Protein AF-A0A372J9X7-F1 (afdb_monomer)

Radius of gyration: 26.29 Å; Cα contacts (8 Å, |Δi|>4): 223; chains: 1; bounding box: 40×43×105 Å

Structure (mmCIF, N/CA/C/O backbone):
data_AF-A0A372J9X7-F1
#
_entry.id   AF-A0A372J9X7-F1
#
loop_
_atom_site.group_PDB
_atom_site.id
_atom_site.type_symbol
_atom_site.label_atom_id
_atom_site.label_alt_id
_atom_site.label_comp_id
_atom_site.label_asym_id
_atom_site.label_entity_id
_atom_site.label_seq_id
_atom_site.pdbx_PDB_ins_code
_atom_site.Cartn_x
_atom_site.Cartn_y
_atom_site.Cartn_z
_atom_site.occupancy
_atom_site.B_iso_or_equiv
_atom_site.auth_seq_id
_atom_site.auth_comp_id
_atom_site.auth_asym_id
_atom_site.auth_atom_id
_atom_site.pdbx_PDB_model_num
ATOM 1 N N . MET A 1 1 ? -22.451 -3.025 -82.084 1.00 46.00 1 MET A N 1
ATOM 2 C CA . MET A 1 1 ? -21.833 -3.858 -81.031 1.00 46.00 1 MET A CA 1
ATOM 3 C C . MET A 1 1 ? -20.448 -3.308 -80.741 1.00 46.00 1 MET A C 1
ATOM 5 O O . MET A 1 1 ? -19.692 -3.199 -81.694 1.00 46.00 1 MET A O 1
ATOM 9 N N . ALA A 1 2 ? -20.161 -2.936 -79.489 1.00 49.25 2 ALA A N 1
ATOM 10 C CA . ALA A 1 2 ? -18.877 -3.110 -78.787 1.00 49.25 2 ALA A CA 1
ATOM 11 C C . ALA A 1 2 ? -18.863 -2.220 -77.529 1.00 49.25 2 ALA A C 1
ATOM 13 O O . ALA A 1 2 ? -18.912 -0.996 -77.616 1.00 49.25 2 ALA A O 1
ATOM 14 N N . THR A 1 3 ? -18.834 -2.870 -76.370 1.00 59.28 3 THR A N 1
ATOM 15 C CA . THR A 1 3 ? -18.789 -2.302 -75.017 1.00 59.28 3 THR A CA 1
ATOM 16 C C . THR A 1 3 ? -17.327 -2.268 -74.562 1.00 59.28 3 THR A C 1
ATOM 18 O O . THR A 1 3 ? -16.638 -3.271 -74.722 1.00 59.28 3 THR A O 1
ATOM 21 N N . GLY A 1 4 ? -16.844 -1.163 -73.985 1.00 51.72 4 GLY A N 1
ATOM 22 C CA . GLY A 1 4 ? -15.479 -1.059 -73.450 1.00 51.72 4 GLY A CA 1
ATOM 23 C C . GLY A 1 4 ? -15.476 -0.537 -72.016 1.00 51.72 4 GLY A C 1
ATOM 24 O O . GLY A 1 4 ? -15.492 0.669 -71.802 1.00 51.72 4 GLY A O 1
ATOM 25 N N . LEU A 1 5 ? -15.476 -1.444 -71.036 1.00 56.53 5 LEU A N 1
ATOM 26 C CA . LEU A 1 5 ? -15.274 -1.140 -69.617 1.00 56.53 5 LEU A CA 1
ATOM 27 C C . LEU A 1 5 ? -13.767 -1.087 -69.340 1.00 56.53 5 LEU A C 1
ATOM 29 O O . LEU A 1 5 ? -13.107 -2.123 -69.304 1.00 56.53 5 LEU A O 1
ATOM 33 N N . THR A 1 6 ? -13.210 0.106 -69.142 1.00 57.88 6 THR A N 1
ATOM 34 C CA . THR A 1 6 ? -11.829 0.270 -68.667 1.00 57.88 6 THR A CA 1
ATOM 35 C C . THR A 1 6 ? -11.813 0.221 -67.141 1.00 57.88 6 THR A C 1
ATOM 37 O O . THR A 1 6 ? -12.027 1.233 -66.476 1.00 57.88 6 THR A O 1
ATOM 40 N N . GLY A 1 7 ? -11.597 -0.968 -66.577 1.00 55.94 7 GLY A N 1
ATOM 41 C CA . GLY A 1 7 ? -11.298 -1.141 -65.156 1.00 55.94 7 GLY A CA 1
ATOM 42 C C . GLY A 1 7 ? -9.789 -1.081 -64.919 1.00 55.94 7 GLY A C 1
ATOM 43 O O . GLY A 1 7 ? -9.058 -1.938 -65.409 1.00 55.94 7 GLY A O 1
ATOM 44 N N . CYS A 1 8 ? -9.314 -0.079 -64.178 1.00 70.75 8 CYS A N 1
ATOM 45 C CA . CYS A 1 8 ? -7.931 -0.013 -63.704 1.00 70.75 8 CYS A CA 1
ATOM 46 C C . CYS A 1 8 ? -7.704 -1.112 -62.655 1.00 70.75 8 CYS A C 1
ATOM 48 O O . CYS A 1 8 ? -8.192 -1.011 -61.531 1.00 70.75 8 CYS A O 1
ATOM 50 N N . GLY A 1 9 ? -6.991 -2.173 -63.032 1.00 58.53 9 GLY A N 1
ATOM 51 C CA . GLY A 1 9 ? -6.609 -3.247 -62.120 1.00 58.53 9 GLY A CA 1
ATOM 52 C C . GLY A 1 9 ? -5.579 -2.762 -61.101 1.00 58.53 9 GLY A C 1
ATOM 53 O O . GLY A 1 9 ? -4.481 -2.350 -61.471 1.00 58.53 9 GLY A O 1
ATOM 54 N N . VAL A 1 10 ? -5.923 -2.822 -59.816 1.00 69.56 10 VAL A N 1
ATOM 55 C CA . VAL A 1 10 ? -4.942 -2.743 -58.730 1.00 69.56 10 VAL A CA 1
ATOM 56 C C . VAL A 1 10 ? -4.171 -4.061 -58.684 1.00 69.56 10 VAL A C 1
ATOM 58 O O . VAL A 1 10 ? -4.763 -5.136 -58.654 1.00 69.56 10 VAL A O 1
ATOM 61 N N . ARG A 1 11 ? -2.841 -3.985 -58.741 1.00 64.50 11 ARG A N 1
ATOM 62 C CA . ARG A 1 11 ? -1.964 -5.150 -58.582 1.00 64.50 11 ARG A CA 1
ATOM 63 C C . ARG A 1 11 ? -2.020 -5.578 -57.115 1.00 64.50 11 ARG A C 1
ATOM 65 O O . ARG A 1 11 ? -1.786 -4.737 -56.250 1.00 64.50 11 ARG A O 1
ATOM 72 N N . GLU A 1 12 ? -2.312 -6.847 -56.838 1.00 63.03 12 GLU A N 1
ATOM 73 C CA . GLU A 1 12 ? -2.102 -7.412 -55.502 1.00 63.03 12 GLU A CA 1
ATOM 74 C C . GLU A 1 12 ? -0.635 -7.199 -55.119 1.00 63.03 12 GLU A C 1
ATOM 76 O O . GLU A 1 12 ? 0.281 -7.651 -55.806 1.00 63.03 12 GLU A O 1
ATOM 81 N N . THR A 1 13 ? -0.408 -6.426 -54.062 1.00 70.62 13 THR A N 1
ATOM 82 C CA . THR A 1 13 ? 0.895 -6.357 -53.410 1.00 70.62 13 THR A CA 1
ATOM 83 C C . THR A 1 13 ? 0.967 -7.503 -52.420 1.00 70.62 13 THR A C 1
ATOM 85 O O . THR A 1 13 ? 0.064 -7.638 -51.590 1.00 70.62 13 THR A O 1
ATOM 88 N N . ASP A 1 14 ? 2.030 -8.299 -52.497 1.00 72.81 14 ASP A N 1
ATOM 89 C CA . ASP A 1 14 ? 2.271 -9.383 -51.550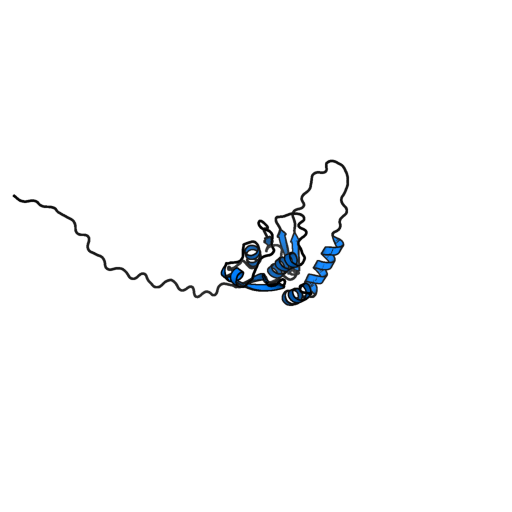 1.00 72.81 14 ASP A CA 1
ATOM 90 C C . ASP A 1 14 ? 2.173 -8.882 -50.095 1.00 72.81 14 ASP A C 1
ATOM 92 O O . ASP A 1 14 ? 2.617 -7.763 -49.796 1.00 72.81 14 ASP A O 1
ATOM 96 N N . PRO A 1 15 ? 1.613 -9.684 -49.169 1.00 70.44 15 PRO A N 1
ATOM 97 C CA . PRO A 1 15 ? 1.566 -9.337 -47.758 1.00 70.44 15 PRO A CA 1
ATOM 98 C C . PRO A 1 15 ? 2.982 -9.093 -47.232 1.00 70.44 15 PRO A C 1
ATOM 100 O O . PRO A 1 15 ? 3.809 -10.004 -47.172 1.00 70.44 15 PRO A O 1
ATOM 103 N N . ILE A 1 16 ? 3.269 -7.860 -46.823 1.00 62.72 16 ILE A N 1
ATOM 104 C CA . ILE A 1 16 ? 4.531 -7.546 -46.157 1.00 62.72 16 ILE A CA 1
ATOM 105 C C . ILE A 1 16 ? 4.474 -8.193 -44.775 1.00 62.72 16 ILE A C 1
ATOM 107 O O . ILE A 1 16 ? 3.575 -7.904 -43.981 1.00 62.72 16 ILE A O 1
ATOM 111 N N . GLN A 1 17 ? 5.425 -9.081 -44.486 1.00 64.44 17 GLN A N 1
ATOM 112 C CA . GLN A 1 17 ? 5.542 -9.698 -43.173 1.00 64.44 17 GLN A CA 1
ATOM 113 C C . GLN A 1 17 ? 5.738 -8.584 -42.139 1.00 64.44 17 GLN A C 1
ATOM 115 O O . GLN A 1 17 ? 6.761 -7.897 -42.139 1.00 64.44 17 GLN A O 1
ATOM 120 N N . ALA A 1 18 ? 4.744 -8.382 -41.270 1.00 70.94 18 ALA A N 1
ATOM 121 C CA . ALA A 1 18 ? 4.902 -7.508 -40.122 1.00 70.94 18 ALA A CA 1
ATOM 122 C C . ALA A 1 18 ? 6.111 -8.026 -39.336 1.00 70.94 18 ALA A C 1
ATOM 124 O O . ALA A 1 18 ? 6.134 -9.189 -38.924 1.00 70.94 18 ALA A O 1
ATOM 125 N N . GLY A 1 19 ? 7.148 -7.193 -39.210 1.00 68.62 19 GLY A N 1
ATOM 126 C CA . GLY A 1 19 ? 8.345 -7.540 -38.453 1.00 68.62 19 GLY A CA 1
ATOM 127 C C . GLY A 1 19 ? 7.971 -8.076 -37.070 1.00 68.62 19 GLY A C 1
ATOM 128 O O . GLY A 1 19 ? 6.923 -7.732 -36.520 1.00 68.62 19 GLY A O 1
ATOM 129 N N . GLY A 1 20 ? 8.811 -8.955 -36.518 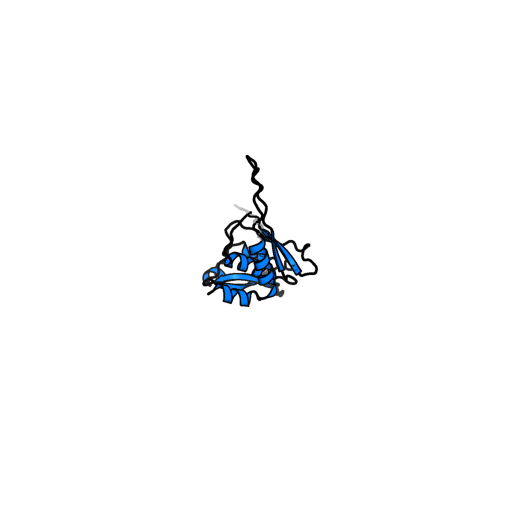1.00 70.19 20 GLY A N 1
ATOM 130 C CA . GLY A 1 20 ? 8.548 -9.564 -35.216 1.00 70.19 20 GLY A CA 1
ATOM 131 C C . GLY A 1 20 ? 8.214 -8.508 -34.159 1.00 70.19 20 GLY A C 1
ATOM 132 O O . GLY A 1 20 ? 8.831 -7.444 -34.125 1.00 70.19 20 GLY A O 1
ATOM 133 N N . LEU A 1 21 ? 7.231 -8.810 -33.303 1.00 64.75 21 LEU A N 1
ATOM 134 C CA . LEU A 1 21 ? 6.841 -7.941 -32.191 1.00 64.75 21 LEU A CA 1
ATOM 135 C C . LEU A 1 21 ? 8.094 -7.482 -31.428 1.00 64.75 21 LEU A C 1
ATOM 137 O O . LEU A 1 21 ? 8.941 -8.330 -31.111 1.00 64.75 21 LEU A O 1
ATOM 141 N N . PRO A 1 22 ? 8.231 -6.179 -31.118 1.00 56.75 22 PRO A N 1
ATOM 142 C CA . PRO A 1 22 ? 9.372 -5.691 -30.364 1.00 56.75 22 PRO A CA 1
ATOM 143 C C . PRO A 1 22 ? 9.433 -6.435 -29.029 1.00 56.75 22 PRO A C 1
ATOM 145 O O . PRO A 1 22 ? 8.537 -6.333 -28.190 1.00 56.75 22 PRO A O 1
ATOM 148 N N . ARG A 1 23 ? 10.491 -7.228 -28.840 1.00 55.06 23 ARG A N 1
ATOM 149 C CA . ARG A 1 23 ? 10.750 -7.900 -27.568 1.00 55.06 23 ARG A CA 1
ATOM 150 C C . ARG A 1 23 ? 11.352 -6.874 -26.622 1.00 55.06 23 ARG A C 1
ATOM 152 O O . ARG A 1 23 ? 12.518 -6.516 -26.751 1.00 55.06 23 ARG A O 1
ATOM 159 N N . VAL A 1 24 ? 10.550 -6.398 -25.677 1.00 53.56 24 VAL A N 1
ATOM 160 C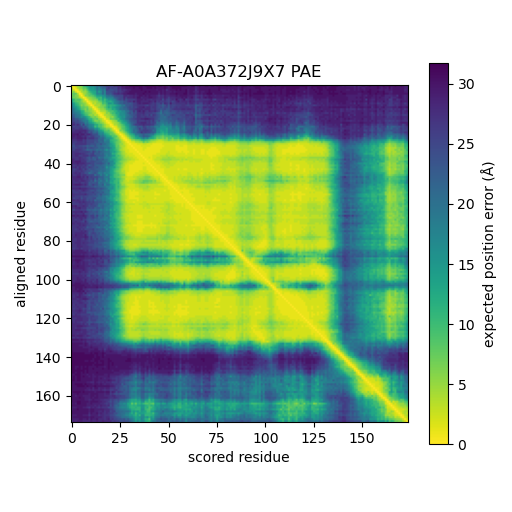 CA . VAL A 1 24 ? 11.042 -5.576 -24.570 1.00 53.56 24 VAL A CA 1
ATOM 161 C C . VAL A 1 24 ? 11.933 -6.461 -23.693 1.00 53.56 24 VAL A C 1
ATOM 163 O O . VAL A 1 24 ? 11.447 -7.334 -22.982 1.00 53.56 24 VAL A O 1
ATOM 166 N N . THR A 1 25 ? 13.249 -6.268 -23.781 1.00 56.19 25 THR A N 1
ATOM 167 C CA . THR A 1 25 ? 14.271 -6.949 -22.961 1.00 56.19 25 THR A CA 1
ATOM 168 C C . THR A 1 25 ? 14.493 -6.286 -21.601 1.00 56.19 25 THR A C 1
ATOM 170 O O . THR A 1 25 ? 15.244 -6.810 -20.782 1.00 56.19 25 THR A O 1
ATOM 173 N N . ALA A 1 26 ? 13.841 -5.153 -21.328 1.00 58.09 26 ALA A N 1
ATOM 174 C CA . ALA A 1 26 ? 13.918 -4.494 -20.033 1.00 58.09 26 ALA A CA 1
ATOM 175 C C . ALA A 1 26 ? 13.095 -5.272 -18.997 1.00 58.09 26 ALA A C 1
ATOM 177 O O . ALA A 1 26 ? 11.872 -5.376 -19.113 1.00 58.09 26 ALA A O 1
ATOM 178 N N . GLN A 1 27 ? 13.757 -5.806 -17.969 1.00 59.84 27 GLN A N 1
ATOM 179 C CA . GLN A 1 27 ? 13.060 -6.302 -16.787 1.00 59.84 27 GLN A CA 1
ATOM 180 C C . GLN A 1 27 ? 12.388 -5.112 -16.094 1.00 59.84 27 GLN A C 1
ATOM 182 O O . GLN A 1 27 ? 13.077 -4.149 -15.747 1.00 59.84 27 GLN A O 1
ATOM 187 N N . PRO A 1 28 ? 11.055 -5.125 -15.923 1.00 65.31 28 PRO A N 1
ATOM 188 C CA . PRO A 1 28 ? 10.379 -4.041 -15.235 1.00 65.31 28 PRO A CA 1
ATOM 189 C C . PRO A 1 28 ? 10.907 -3.971 -13.803 1.00 65.31 28 PRO A C 1
ATOM 191 O O . PRO A 1 28 ? 10.993 -4.997 -13.122 1.00 65.31 28 PRO A O 1
ATOM 194 N N . ASN A 1 29 ? 11.247 -2.764 -13.343 1.00 80.25 29 ASN A N 1
ATOM 195 C CA . ASN A 1 29 ? 11.549 -2.528 -11.933 1.00 80.25 29 ASN A CA 1
ATOM 196 C C . ASN A 1 29 ? 10.422 -3.124 -11.101 1.00 80.25 29 ASN A C 1
ATOM 198 O O . ASN A 1 29 ? 9.260 -2.877 -11.399 1.00 80.25 29 ASN A O 1
ATOM 202 N N . GLN A 1 30 ? 10.734 -3.924 -10.092 1.00 89.00 30 GLN A N 1
ATOM 203 C CA . GLN A 1 30 ? 9.694 -4.525 -9.269 1.00 89.00 30 GLN A CA 1
ATOM 204 C C . GLN A 1 30 ? 9.299 -3.564 -8.154 1.00 89.00 30 GLN A C 1
ATOM 206 O O . GLN A 1 30 ? 10.152 -2.945 -7.521 1.00 89.00 30 GLN A O 1
ATOM 211 N N . VAL A 1 31 ? 7.999 -3.472 -7.896 1.00 91.81 31 VAL A N 1
ATOM 212 C CA . VAL A 1 31 ? 7.468 -2.853 -6.681 1.00 91.81 31 VAL A CA 1
ATOM 213 C C . VAL A 1 31 ? 6.842 -3.924 -5.811 1.00 91.81 31 VAL A C 1
ATOM 215 O O . VAL A 1 31 ? 6.337 -4.940 -6.294 1.00 91.81 31 VAL A O 1
ATOM 218 N N . VAL A 1 32 ? 6.904 -3.705 -4.507 1.00 93.56 32 VAL A N 1
ATOM 219 C CA . VAL A 1 32 ? 6.339 -4.616 -3.520 1.00 93.56 32 VAL A CA 1
ATOM 220 C C . VAL A 1 32 ? 5.013 -4.048 -3.042 1.00 93.56 32 VAL A C 1
ATOM 222 O O . VAL A 1 32 ? 4.932 -2.882 -2.660 1.00 93.56 32 VAL A O 1
ATOM 225 N N . VAL A 1 33 ? 3.987 -4.891 -3.034 1.00 95.06 33 VAL A N 1
ATOM 226 C CA . VAL A 1 33 ? 2.684 -4.606 -2.434 1.00 95.06 33 VAL A CA 1
ATOM 227 C C . VAL A 1 33 ? 2.405 -5.682 -1.400 1.00 95.06 33 VAL A C 1
ATOM 229 O O . VAL A 1 33 ? 2.516 -6.871 -1.698 1.00 95.06 33 VAL A O 1
ATOM 232 N N . TYR A 1 34 ? 2.040 -5.286 -0.184 1.00 94.75 34 TYR A N 1
ATOM 233 C CA . TYR A 1 34 ? 1.557 -6.242 0.806 1.00 94.75 34 TYR A CA 1
ATOM 234 C C . TYR A 1 34 ? 0.050 -6.413 0.631 1.00 94.75 34 TYR A C 1
ATOM 236 O O . TYR A 1 34 ? -0.719 -5.452 0.693 1.00 94.75 34 TYR A O 1
ATOM 244 N N . LEU A 1 35 ? -0.378 -7.645 0.380 1.00 95.69 35 LEU A N 1
ATOM 245 C CA . LEU A 1 35 ? -1.783 -8.034 0.280 1.00 95.69 35 LEU A CA 1
ATOM 246 C C . LEU A 1 35 ? -2.159 -8.931 1.445 1.00 95.69 35 LEU A C 1
ATOM 248 O O . LEU A 1 35 ? -1.293 -9.500 2.099 1.00 95.69 35 LEU A O 1
ATOM 252 N N . VAL A 1 36 ? -3.452 -9.063 1.709 1.0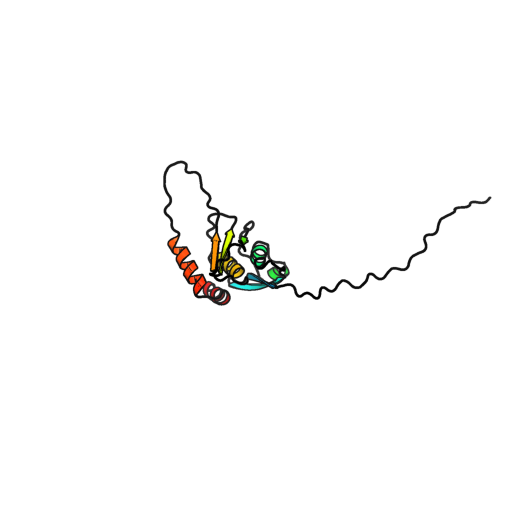0 94.56 36 VAL A N 1
ATOM 253 C CA . VAL A 1 36 ? -3.937 -9.985 2.729 1.00 94.56 36 VAL A CA 1
ATOM 254 C C . VAL A 1 36 ? -4.324 -11.298 2.082 1.00 94.56 36 VAL A C 1
ATOM 256 O O . VAL A 1 36 ? -5.062 -11.312 1.099 1.00 94.56 36 VAL A O 1
ATOM 259 N N . ARG A 1 37 ? -3.855 -12.394 2.665 1.00 95.06 37 ARG A N 1
ATOM 260 C CA . ARG A 1 37 ? -4.225 -13.762 2.314 1.00 95.06 37 ARG A CA 1
ATOM 261 C C . ARG A 1 37 ? -4.370 -14.557 3.605 1.00 95.06 37 ARG A C 1
ATOM 263 O O . ARG A 1 37 ? -3.513 -14.459 4.476 1.00 95.06 37 ARG A O 1
ATOM 270 N N . ASP A 1 38 ? -5.478 -15.277 3.754 1.00 91.75 38 ASP A N 1
ATOM 271 C CA . ASP A 1 38 ? -5.743 -16.123 4.930 1.00 91.75 38 ASP A CA 1
ATOM 272 C C . ASP A 1 38 ? -5.604 -15.366 6.273 1.00 91.75 38 ASP A C 1
ATOM 274 O O . ASP A 1 38 ? -5.114 -15.886 7.269 1.00 91.75 38 ASP A O 1
ATOM 278 N N . GLY A 1 39 ? -6.006 -14.087 6.284 1.00 88.94 39 GLY A N 1
ATOM 279 C CA . GLY A 1 39 ? -5.928 -13.211 7.463 1.00 88.94 39 GLY A CA 1
ATOM 280 C C . GLY A 1 39 ? -4.539 -12.634 7.760 1.00 88.94 39 GLY A C 1
ATOM 281 O O . GLY A 1 39 ? -4.400 -11.877 8.714 1.00 88.94 39 GLY A O 1
ATOM 282 N N . ARG A 1 40 ? -3.531 -12.933 6.936 1.00 88.88 40 ARG A N 1
ATOM 283 C CA . ARG A 1 40 ? -2.139 -12.506 7.130 1.00 88.88 40 ARG A CA 1
ATOM 284 C C . ARG A 1 40 ? -1.668 -11.590 6.016 1.00 88.88 40 ARG A C 1
ATOM 286 O O . ARG A 1 40 ? -2.177 -11.653 4.897 1.00 88.88 40 ARG A O 1
ATOM 293 N N . LEU A 1 41 ? -0.682 -10.747 6.316 1.00 90.56 41 LEU A N 1
ATOM 294 C CA . LEU A 1 41 ? 0.018 -9.991 5.283 1.00 90.56 41 LEU A CA 1
ATOM 295 C C . LEU A 1 41 ? 0.930 -10.917 4.482 1.00 90.56 41 LEU A C 1
ATOM 297 O O . LEU A 1 41 ? 1.652 -11.739 5.035 1.00 90.56 41 LEU A O 1
ATOM 301 N N . ALA A 1 42 ? 0.914 -10.745 3.170 1.00 92.69 42 ALA A N 1
ATOM 302 C CA . ALA A 1 42 ? 1.730 -11.483 2.233 1.00 92.69 42 ALA A CA 1
ATOM 303 C C . ALA A 1 42 ? 2.357 -10.518 1.230 1.00 92.69 42 ALA A C 1
ATOM 305 O O . ALA A 1 42 ? 1.682 -9.668 0.641 1.00 92.69 42 ALA A O 1
ATOM 306 N N . ARG A 1 43 ? 3.663 -10.672 1.031 1.00 94.38 43 ARG A N 1
ATOM 307 C CA . ARG A 1 43 ? 4.446 -9.869 0.100 1.00 94.38 43 ARG A CA 1
ATOM 308 C C . ARG A 1 43 ? 4.166 -10.302 -1.340 1.00 94.38 43 ARG A C 1
ATOM 310 O O . ARG A 1 43 ? 4.325 -11.474 -1.677 1.00 94.38 43 ARG A O 1
ATOM 317 N N . VAL A 1 44 ? 3.784 -9.359 -2.198 1.00 94.62 44 VAL A N 1
ATOM 318 C CA . VAL A 1 44 ? 3.515 -9.595 -3.623 1.00 94.62 44 VAL A CA 1
ATOM 319 C C . VAL A 1 44 ? 4.373 -8.662 -4.468 1.00 94.62 44 VAL A C 1
ATOM 321 O O . VAL A 1 44 ? 4.390 -7.450 -4.261 1.00 94.62 44 VAL A O 1
ATOM 324 N N . PHE A 1 45 ? 5.098 -9.234 -5.427 1.00 93.19 45 PHE A N 1
ATOM 325 C CA . PHE A 1 45 ? 5.882 -8.476 -6.396 1.00 93.19 45 PHE A CA 1
ATOM 326 C C . PHE A 1 45 ? 5.014 -8.140 -7.598 1.00 93.19 45 PHE A C 1
ATOM 328 O O . PHE A 1 45 ? 4.406 -9.028 -8.201 1.00 93.19 45 PHE A O 1
ATOM 335 N N . ARG A 1 46 ? 4.980 -6.861 -7.958 1.00 92.50 46 ARG A N 1
ATOM 336 C CA . ARG A 1 46 ? 4.252 -6.368 -9.121 1.00 92.50 46 ARG A CA 1
ATOM 337 C C . ARG A 1 46 ? 5.187 -5.602 -10.055 1.00 92.50 46 ARG A C 1
ATOM 339 O O . ARG A 1 46 ? 6.202 -5.062 -9.601 1.00 92.50 46 ARG A O 1
ATOM 346 N N . PRO A 1 47 ? 4.859 -5.541 -11.356 1.00 91.06 47 PRO A N 1
ATOM 347 C CA . PRO A 1 47 ? 5.549 -4.653 -12.276 1.00 91.06 47 PRO A CA 1
ATOM 348 C C . PRO A 1 47 ? 5.476 -3.214 -11.766 1.00 91.06 47 PRO A C 1
ATOM 350 O O . PRO A 1 47 ? 4.410 -2.716 -11.394 1.00 91.06 47 PRO A O 1
ATOM 353 N N . GLY A 1 48 ? 6.626 -2.568 -11.731 1.00 88.50 48 GLY A N 1
ATOM 354 C CA . GLY A 1 48 ? 6.803 -1.177 -11.364 1.00 88.50 48 GLY A CA 1
ATOM 355 C C . GLY A 1 48 ? 7.173 -0.313 -12.562 1.00 88.50 48 GLY A C 1
ATOM 356 O O . GLY A 1 48 ? 7.350 -0.795 -13.682 1.00 88.50 48 GLY A O 1
ATOM 357 N N . LEU A 1 49 ? 7.313 0.985 -12.303 1.00 88.38 49 LEU A N 1
ATOM 358 C CA . LEU A 1 49 ? 7.732 1.976 -13.287 1.00 88.38 49 LEU A CA 1
ATOM 359 C C . LEU A 1 49 ? 9.018 2.664 -12.824 1.00 88.38 49 LEU A C 1
ATOM 361 O O . LEU A 1 49 ? 9.254 2.850 -11.628 1.00 88.38 49 LEU A O 1
ATOM 365 N N . LEU A 1 50 ? 9.867 3.035 -13.784 1.00 84.62 50 LEU A N 1
ATOM 366 C CA . LEU A 1 50 ? 11.074 3.811 -13.508 1.00 84.62 50 LEU A CA 1
ATOM 367 C C . LEU A 1 50 ? 10.691 5.139 -12.836 1.00 84.62 50 LEU A C 1
ATOM 369 O O . LEU A 1 50 ? 9.705 5.766 -13.217 1.00 84.62 50 LEU A O 1
ATOM 373 N N . ASN A 1 51 ? 11.467 5.555 -11.833 1.00 83.75 51 ASN A N 1
ATOM 374 C CA . ASN A 1 51 ? 11.243 6.780 -11.054 1.00 83.75 51 ASN A CA 1
ATOM 375 C C . ASN A 1 51 ? 9.897 6.839 -10.302 1.00 83.75 51 ASN A C 1
ATOM 377 O O . ASN A 1 51 ? 9.479 7.913 -9.878 1.00 83.75 51 ASN A O 1
ATOM 381 N N . GLN A 1 52 ? 9.238 5.693 -10.082 1.00 87.56 52 GLN A N 1
ATOM 382 C CA . GLN A 1 52 ? 8.019 5.599 -9.272 1.00 87.56 52 GLN A CA 1
ATOM 383 C C . GLN A 1 52 ? 8.184 4.616 -8.097 1.00 87.56 52 GLN A C 1
ATOM 385 O O . GLN A 1 52 ? 7.522 3.577 -8.051 1.00 87.56 52 GLN A O 1
ATOM 390 N N . PRO A 1 53 ? 9.050 4.929 -7.112 1.00 85.94 53 PRO A N 1
ATOM 391 C CA . PRO A 1 53 ? 9.348 4.025 -5.995 1.00 85.94 53 PRO A CA 1
ATOM 392 C C . PRO A 1 53 ? 8.132 3.726 -5.102 1.00 85.94 53 PRO A C 1
ATOM 394 O O . PRO A 1 53 ? 8.077 2.672 -4.478 1.00 85.94 53 PRO A O 1
ATOM 397 N N . TYR A 1 54 ? 7.134 4.616 -5.071 1.00 89.75 54 TYR A N 1
ATOM 398 C CA . TYR A 1 54 ? 5.923 4.472 -4.249 1.00 89.75 54 TYR A CA 1
ATOM 399 C C . TYR A 1 54 ? 4.706 3.959 -5.022 1.00 89.75 54 TYR A C 1
ATOM 401 O O . TYR A 1 54 ? 3.592 3.984 -4.498 1.00 89.75 54 TYR A O 1
ATOM 409 N N . LEU A 1 55 ? 4.890 3.484 -6.259 1.00 92.44 55 LEU A N 1
ATOM 410 C CA . LEU A 1 55 ? 3.796 2.954 -7.079 1.00 92.44 55 LEU A CA 1
ATOM 411 C C . LEU A 1 55 ? 3.060 1.797 -6.383 1.00 92.44 55 LEU A C 1
ATOM 413 O O . LEU A 1 55 ? 1.863 1.625 -6.596 1.00 92.44 55 LEU A O 1
ATOM 417 N N . GLY A 1 56 ? 3.726 1.068 -5.480 1.00 92.88 56 GLY A N 1
ATOM 418 C CA . GLY A 1 56 ? 3.084 0.056 -4.640 1.00 92.88 56 GLY A CA 1
ATOM 419 C C . GLY A 1 56 ? 1.887 0.588 -3.836 1.00 92.88 56 GLY A C 1
ATOM 420 O O . GLY A 1 56 ? 0.873 -0.096 -3.736 1.00 92.88 56 GLY A O 1
ATOM 421 N N . LEU A 1 57 ? 1.942 1.832 -3.338 1.00 93.56 57 LEU A N 1
ATOM 422 C CA . LEU A 1 57 ? 0.828 2.449 -2.602 1.00 93.56 57 LEU A CA 1
ATOM 423 C C . LEU A 1 57 ? -0.371 2.746 -3.505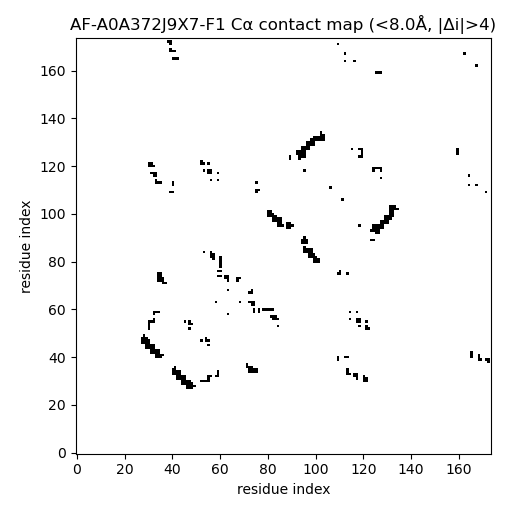 1.00 93.56 57 LEU A C 1
ATOM 425 O O . LEU A 1 57 ? -1.507 2.530 -3.099 1.00 93.56 57 LEU A O 1
ATOM 429 N N . GLN A 1 58 ? -0.134 3.182 -4.742 1.00 93.25 58 GLN A N 1
ATOM 430 C CA . GLN A 1 58 ? -1.203 3.390 -5.728 1.00 93.25 58 GLN A CA 1
ATOM 431 C C . GLN A 1 58 ? -1.790 2.051 -6.192 1.00 93.25 58 GLN A C 1
ATOM 433 O O . GLN A 1 58 ? -2.991 1.899 -6.376 1.00 93.25 58 GLN A O 1
ATOM 438 N N . GLN A 1 59 ? -0.942 1.038 -6.341 1.00 94.00 59 GLN A N 1
ATOM 439 C CA . GLN A 1 59 ? -1.370 -0.313 -6.682 1.00 94.00 59 GLN A CA 1
ATOM 440 C C . GLN A 1 59 ? -2.158 -0.998 -5.551 1.00 94.00 59 GLN A C 1
ATOM 442 O O . GLN A 1 59 ? -2.890 -1.956 -5.810 1.00 94.00 59 GLN A O 1
ATOM 447 N N . LEU A 1 60 ? -2.022 -0.524 -4.311 1.00 94.88 60 LEU A N 1
ATOM 448 C CA . LEU A 1 60 ? -2.761 -1.015 -3.150 1.00 94.88 60 LEU A CA 1
ATOM 449 C C . LEU A 1 60 ? -4.195 -0.458 -3.068 1.00 94.88 60 LEU A C 1
ATOM 451 O O . LEU A 1 60 ? -5.075 -1.118 -2.508 1.00 94.88 60 LEU A O 1
ATOM 455 N N . THR A 1 61 ? -4.441 0.737 -3.620 1.00 93.06 61 THR A N 1
ATOM 456 C CA . THR A 1 61 ? -5.763 1.395 -3.607 1.00 93.06 61 THR A CA 1
ATOM 457 C C . THR A 1 61 ? -6.712 0.854 -4.672 1.00 93.06 61 THR A C 1
ATOM 459 O O . THR A 1 61 ? -7.916 1.107 -4.616 1.00 93.06 61 THR A O 1
ATOM 462 N N . VAL A 1 62 ? -6.189 0.101 -5.640 1.00 91.75 62 VAL A N 1
ATOM 463 C CA . VAL A 1 62 ? -6.979 -0.564 -6.676 1.00 91.75 62 VAL A CA 1
ATOM 464 C C . VAL A 1 62 ? -7.258 -2.020 -6.309 1.00 91.75 62 VAL A C 1
ATOM 466 O O . VAL A 1 62 ? -6.525 -2.655 -5.548 1.00 91.75 62 VAL A O 1
ATOM 469 N N . ARG A 1 63 ? -8.334 -2.572 -6.878 1.00 93.25 63 ARG A N 1
ATOM 470 C CA . ARG A 1 63 ? -8.654 -3.997 -6.750 1.00 93.25 63 ARG A CA 1
ATOM 471 C C . ARG A 1 63 ? -7.466 -4.838 -7.262 1.00 93.25 63 ARG A C 1
ATOM 473 O O . ARG A 1 63 ? -6.968 -4.550 -8.352 1.00 93.25 63 ARG A O 1
ATOM 480 N N . PRO A 1 64 ? -7.025 -5.877 -6.525 1.00 95.19 64 PRO A N 1
ATOM 481 C CA . PRO A 1 64 ? -6.011 -6.802 -7.019 1.00 95.19 64 PRO A CA 1
ATOM 482 C C . PRO A 1 64 ? -6.406 -7.436 -8.366 1.00 95.19 64 PRO A C 1
ATOM 484 O O . PRO A 1 64 ? -7.591 -7.699 -8.578 1.00 95.19 64 PRO A O 1
ATOM 487 N N . PRO A 1 65 ? -5.449 -7.710 -9.270 1.00 94.62 65 PRO A N 1
ATOM 488 C CA . PRO A 1 65 ? -5.706 -8.439 -10.510 1.00 94.62 65 PRO A CA 1
ATOM 489 C C . PRO A 1 65 ? -6.361 -9.804 -10.269 1.00 94.62 65 PRO A C 1
ATOM 491 O O . PRO A 1 65 ? -6.101 -10.451 -9.252 1.00 94.62 65 PRO A O 1
ATOM 494 N N . ASP A 1 66 ? -7.137 -10.299 -11.235 1.00 96.19 66 ASP A N 1
ATOM 495 C CA . ASP A 1 66 ? -7.888 -11.553 -11.072 1.00 96.19 66 ASP A CA 1
ATOM 496 C C . ASP A 1 66 ? -6.987 -12.760 -10.763 1.00 96.19 66 ASP A C 1
ATOM 498 O O . ASP A 1 66 ? -7.340 -13.594 -9.934 1.00 96.19 66 ASP A O 1
ATOM 502 N N . ALA A 1 67 ? -5.776 -12.812 -11.326 1.00 95.19 67 ALA A N 1
ATOM 503 C CA . ALA A 1 67 ? -4.794 -13.855 -11.017 1.00 95.19 67 ALA A CA 1
ATOM 504 C C . ALA A 1 67 ? -4.299 -13.826 -9.555 1.00 95.19 67 ALA A C 1
ATOM 506 O O . ALA A 1 67 ? -3.850 -14.840 -9.020 1.00 95.19 67 ALA A O 1
ATOM 507 N N . GLU A 1 68 ? -4.317 -12.670 -8.890 1.00 96.56 68 GLU A N 1
ATOM 508 C CA . GLU A 1 68 ? -4.014 -12.566 -7.458 1.00 96.56 68 GLU A CA 1
ATOM 509 C C . GLU A 1 68 ? -5.236 -12.931 -6.610 1.00 96.56 68 GLU A C 1
ATOM 511 O O . GLU A 1 68 ? -5.101 -13.669 -5.634 1.00 96.56 68 GLU A O 1
ATOM 516 N N . ILE A 1 69 ? -6.431 -12.506 -7.026 1.00 97.12 69 ILE A N 1
ATOM 517 C CA . ILE A 1 69 ? -7.692 -12.865 -6.360 1.00 97.12 69 ILE A CA 1
ATOM 518 C C . ILE A 1 69 ? -7.898 -14.382 -6.364 1.00 97.12 69 ILE A C 1
ATOM 520 O O . ILE A 1 69 ? -8.207 -14.958 -5.325 1.00 97.12 69 ILE A O 1
ATOM 524 N N . GLN A 1 70 ? -7.653 -15.050 -7.495 1.00 97.25 70 GLN A N 1
ATOM 525 C CA . GLN A 1 70 ? -7.722 -16.513 -7.614 1.00 97.25 70 GLN A CA 1
ATOM 526 C C . GLN A 1 70 ? -6.744 -17.239 -6.677 1.00 97.25 70 GLN A C 1
ATOM 528 O O . GLN A 1 70 ? -6.979 -18.384 -6.306 1.00 97.25 70 GLN A O 1
ATOM 533 N N . ARG A 1 71 ? -5.662 -16.569 -6.260 1.00 96.19 71 ARG A N 1
ATOM 534 C CA . ARG A 1 71 ? -4.689 -17.075 -5.278 1.00 96.19 71 ARG A CA 1
ATOM 535 C C . ARG A 1 71 ? -5.030 -16.688 -3.832 1.00 96.19 71 ARG A C 1
ATOM 537 O O . ARG A 1 71 ? -4.221 -16.926 -2.937 1.00 96.19 71 ARG A O 1
ATOM 544 N N . GLY A 1 72 ? -6.203 -16.095 -3.600 1.00 96.56 72 GLY A N 1
ATOM 545 C CA . GLY A 1 72 ? -6.698 -15.705 -2.278 1.00 96.56 72 GLY A CA 1
ATOM 546 C C . GLY A 1 72 ? -6.183 -14.356 -1.771 1.00 96.56 72 GLY A C 1
ATOM 547 O O . GLY A 1 72 ? -6.390 -14.036 -0.600 1.00 96.56 72 GLY A O 1
ATOM 548 N N . TYR A 1 73 ? -5.514 -13.559 -2.611 1.00 96.88 73 TYR A N 1
ATOM 549 C CA . TYR A 1 73 ? -5.046 -12.231 -2.216 1.00 96.88 73 TYR A CA 1
ATOM 550 C C . TYR A 1 73 ? -6.161 -11.189 -2.308 1.00 96.88 73 TYR A C 1
ATOM 552 O O . TYR A 1 73 ? -6.891 -11.108 -3.297 1.00 96.88 73 TYR A O 1
ATOM 560 N N . ARG A 1 74 ? -6.244 -10.322 -1.297 1.00 95.44 74 ARG A N 1
ATOM 561 C CA . ARG A 1 74 ? -7.163 -9.180 -1.262 1.00 95.44 74 ARG A CA 1
ATOM 562 C C . ARG A 1 74 ? -6.507 -7.933 -0.678 1.00 95.44 74 ARG A C 1
ATOM 564 O O . ARG A 1 74 ? -5.576 -8.011 0.122 1.00 95.44 74 ARG A O 1
ATOM 571 N N . THR A 1 75 ? -7.028 -6.770 -1.054 1.00 94.38 75 THR A N 1
ATOM 572 C CA . THR A 1 75 ? -6.780 -5.521 -0.326 1.00 94.38 75 THR A CA 1
ATOM 573 C C . THR A 1 75 ? -7.847 -5.348 0.747 1.00 94.38 75 THR A C 1
ATOM 575 O O . THR A 1 75 ? -9.009 -5.679 0.508 1.00 94.38 75 THR A O 1
ATOM 578 N N . LEU A 1 76 ? -7.461 -4.885 1.937 1.00 92.56 76 LEU A N 1
ATOM 579 C CA . LEU A 1 76 ? -8.418 -4.493 2.973 1.00 92.56 76 LEU A CA 1
ATOM 580 C C . LEU A 1 76 ? -8.698 -2.988 2.962 1.00 92.56 76 LEU A C 1
ATOM 582 O O . LEU A 1 76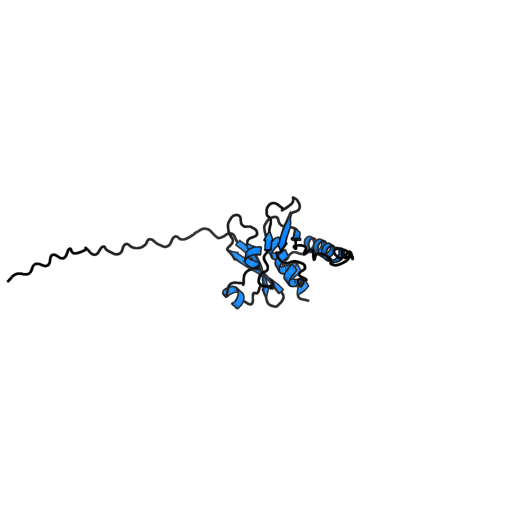 ? -9.471 -2.508 3.791 1.00 92.56 76 LEU A O 1
ATOM 586 N N . LEU A 1 77 ? -8.080 -2.238 2.045 1.00 90.75 77 LEU A N 1
ATOM 587 C CA . LEU A 1 77 ? -8.379 -0.822 1.900 1.00 90.75 77 LEU A CA 1
ATOM 588 C C . LEU A 1 77 ? -9.840 -0.645 1.463 1.00 90.75 77 LEU A C 1
ATOM 590 O O . LEU A 1 77 ? -10.264 -1.257 0.478 1.00 90.75 77 LEU A O 1
ATOM 594 N N . PRO A 1 78 ? -10.608 0.217 2.150 1.00 88.00 78 PRO A N 1
ATOM 595 C CA . PRO A 1 78 ? -11.948 0.571 1.712 1.00 88.00 78 PRO A CA 1
ATOM 596 C C . PRO A 1 78 ? -11.942 1.178 0.305 1.00 88.00 78 PRO A C 1
ATOM 598 O O . PRO A 1 78 ? -11.054 1.955 -0.052 1.00 88.00 78 PRO A O 1
ATOM 601 N N . ALA A 1 79 ? -12.983 0.886 -0.476 1.00 86.19 79 ALA A N 1
ATOM 602 C CA . ALA A 1 79 ? -13.148 1.469 -1.802 1.00 86.19 79 ALA A CA 1
ATOM 603 C C . ALA A 1 79 ? -13.168 3.007 -1.738 1.00 86.19 79 ALA A C 1
ATOM 605 O O . ALA A 1 79 ? -13.820 3.594 -0.869 1.00 86.19 79 ALA A O 1
ATOM 606 N N . GLY A 1 80 ? -12.467 3.659 -2.670 1.00 85.44 80 GLY A N 1
ATOM 607 C CA . GLY A 1 80 ? -12.367 5.121 -2.759 1.00 85.44 80 GLY A CA 1
ATOM 608 C C . GLY A 1 80 ? -11.323 5.761 -1.834 1.00 85.44 80 GLY A C 1
ATOM 609 O O . GLY A 1 80 ? -11.222 6.989 -1.806 1.00 85.44 80 GLY A O 1
ATOM 610 N N . VAL A 1 81 ? -10.551 4.968 -1.084 1.00 89.88 81 VAL A N 1
ATOM 611 C CA . VAL A 1 81 ? -9.344 5.453 -0.401 1.00 89.88 81 VAL A CA 1
ATOM 612 C C . VAL A 1 81 ? -8.238 5.675 -1.427 1.00 89.88 81 VAL A C 1
ATOM 614 O O . VAL A 1 81 ? -7.970 4.806 -2.254 1.00 89.88 81 VAL A O 1
ATOM 617 N N . THR A 1 82 ? -7.565 6.819 -1.348 1.00 91.31 82 THR A N 1
ATOM 618 C CA . THR A 1 82 ? -6.336 7.092 -2.093 1.00 91.31 82 THR A CA 1
ATOM 619 C C . THR A 1 82 ? -5.181 7.337 -1.132 1.00 91.31 82 THR A C 1
ATOM 621 O O . THR A 1 82 ? -5.362 7.868 -0.034 1.00 91.31 82 THR A O 1
ATOM 624 N N . LEU A 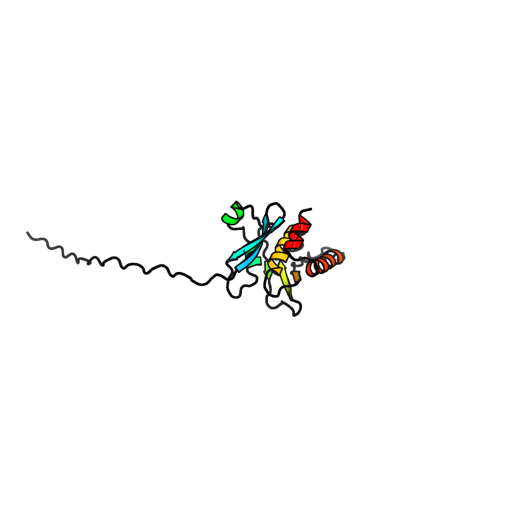1 83 ? -3.994 6.907 -1.556 1.00 90.88 83 LEU A N 1
ATOM 625 C CA . LEU A 1 83 ? -2.744 7.042 -0.825 1.00 90.88 83 LEU A CA 1
ATOM 626 C C . LEU A 1 83 ? -1.762 7.816 -1.695 1.00 90.88 83 LEU A C 1
ATOM 628 O O . LEU A 1 83 ? -1.384 7.348 -2.772 1.00 90.88 83 LEU A O 1
ATOM 632 N N . THR A 1 84 ? -1.332 8.976 -1.217 1.00 90.00 84 THR A N 1
ATOM 633 C CA . THR A 1 84 ? -0.370 9.820 -1.927 1.00 90.00 84 THR A CA 1
ATOM 634 C C . THR A 1 84 ? 0.885 9.962 -1.084 1.00 90.00 84 THR A C 1
ATOM 636 O O . THR A 1 84 ? 0.869 10.589 -0.027 1.00 90.00 84 THR A O 1
ATOM 639 N N . ALA A 1 85 ? 1.979 9.375 -1.556 1.00 88.06 85 ALA A N 1
ATOM 640 C CA . ALA A 1 85 ? 3.306 9.611 -1.008 1.00 88.06 85 ALA A CA 1
ATOM 641 C C . ALA A 1 85 ? 3.881 10.905 -1.592 1.00 88.06 85 ALA A C 1
ATOM 643 O O . ALA A 1 85 ? 3.772 11.131 -2.797 1.00 88.06 85 ALA A O 1
ATOM 644 N N . ASP A 1 86 ? 4.507 11.726 -0.751 1.00 77.00 86 ASP A N 1
ATOM 645 C CA . ASP A 1 86 ? 5.274 12.891 -1.193 1.00 77.00 86 ASP A CA 1
ATOM 646 C C . ASP A 1 86 ? 6.780 12.549 -1.182 1.00 77.00 86 ASP A C 1
ATOM 648 O O . ASP A 1 86 ? 7.384 12.506 -0.106 1.00 77.00 86 ASP A O 1
ATOM 652 N N . PRO A 1 87 ? 7.405 12.291 -2.352 1.00 67.81 87 PRO A N 1
ATOM 653 C CA . PRO A 1 87 ? 8.823 11.940 -2.447 1.00 67.81 87 PRO A CA 1
ATOM 654 C C . PRO A 1 87 ? 9.747 13.033 -1.917 1.00 67.81 87 PRO A C 1
ATOM 656 O O . PRO A 1 87 ? 10.837 12.732 -1.440 1.00 67.81 87 PRO A O 1
ATOM 659 N N . SER A 1 88 ? 9.319 14.296 -2.018 1.00 65.31 88 SER A N 1
ATOM 660 C CA . SER A 1 88 ? 10.120 15.462 -1.631 1.00 65.31 88 SER A CA 1
ATOM 661 C C . SER A 1 88 ? 10.255 15.615 -0.114 1.00 65.31 88 SER A C 1
ATOM 663 O O . SER A 1 88 ? 10.984 16.481 0.362 1.00 65.31 88 SER A O 1
ATOM 665 N N . ARG A 1 89 ? 9.562 14.758 0.648 1.00 63.03 89 ARG A N 1
ATOM 666 C CA . ARG A 1 89 ? 9.492 14.791 2.109 1.00 63.03 89 ARG A CA 1
ATOM 667 C C . ARG A 1 89 ? 10.060 13.554 2.788 1.00 63.03 89 ARG A C 1
ATOM 669 O O . ARG A 1 89 ? 9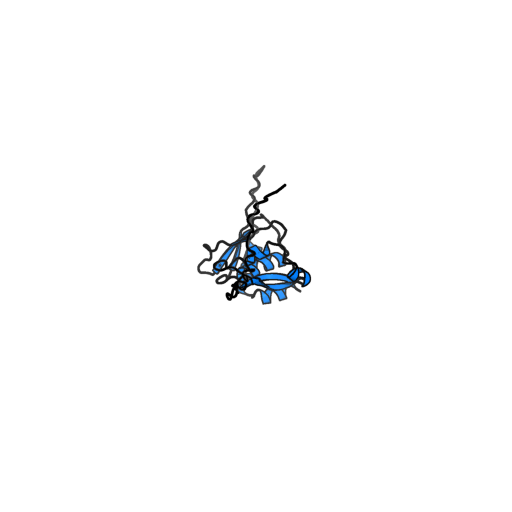.775 13.370 3.968 1.00 63.03 89 ARG A O 1
ATOM 676 N N . ILE A 1 90 ? 10.837 12.721 2.089 1.00 71.56 90 ILE A N 1
ATOM 677 C CA . ILE A 1 90 ? 11.714 11.800 2.815 1.00 71.56 90 ILE A CA 1
ATOM 678 C C . ILE A 1 90 ? 12.797 12.640 3.481 1.00 71.56 90 ILE A C 1
ATOM 680 O O . ILE A 1 90 ? 13.649 13.221 2.810 1.00 71.56 90 ILE A O 1
ATOM 684 N N . ASP A 1 91 ? 12.722 12.743 4.804 1.00 68.56 91 ASP A N 1
ATOM 685 C CA . ASP A 1 91 ? 13.763 13.395 5.585 1.00 68.56 91 ASP A CA 1
ATOM 686 C C . ASP A 1 91 ? 15.041 12.540 5.629 1.00 68.56 91 ASP A C 1
ATOM 688 O O . ASP A 1 91 ? 15.076 11.381 5.209 1.00 68.56 91 ASP A O 1
ATOM 692 N N . GLN A 1 92 ? 16.120 13.102 6.174 1.00 72.06 92 GLN A N 1
ATOM 693 C CA . GLN A 1 92 ? 17.389 12.381 6.333 1.00 72.06 92 GLN A CA 1
ATOM 694 C C . GLN A 1 92 ? 17.265 11.123 7.222 1.00 72.06 92 GLN A C 1
ATOM 696 O O . GLN A 1 92 ? 18.154 10.272 7.207 1.00 72.06 92 GLN A O 1
ATOM 701 N N . GLY A 1 93 ? 16.168 10.985 7.976 1.00 74.94 93 GLY A N 1
ATOM 702 C CA . GLY A 1 93 ? 15.842 9.823 8.801 1.00 74.94 93 GLY A CA 1
ATOM 703 C C . GLY A 1 93 ? 15.068 8.721 8.068 1.00 74.94 93 GLY A C 1
ATOM 704 O O . GLY A 1 93 ? 14.862 7.651 8.645 1.00 74.94 93 GLY A O 1
ATOM 705 N N . GLY A 1 94 ? 14.662 8.932 6.812 1.00 80.25 94 GLY A N 1
ATOM 706 C CA . GLY A 1 94 ? 13.859 7.972 6.053 1.00 80.25 94 GLY A CA 1
ATOM 707 C C . GLY A 1 94 ? 12.365 8.011 6.395 1.00 80.25 94 GLY A C 1
ATOM 708 O O . GLY A 1 94 ? 11.675 7.004 6.211 1.00 80.25 94 GLY A O 1
ATOM 709 N N . LEU A 1 95 ? 11.852 9.122 6.937 1.00 82.38 95 LEU A N 1
ATOM 710 C CA . LEU A 1 95 ? 10.427 9.289 7.223 1.00 82.38 95 LEU A CA 1
ATOM 711 C C . LEU A 1 95 ? 9.646 9.624 5.950 1.00 82.38 95 LEU A C 1
ATOM 713 O O . LEU A 1 95 ? 9.764 10.718 5.411 1.00 82.38 95 LEU A O 1
ATOM 717 N N . LEU A 1 96 ? 8.770 8.722 5.515 1.00 84.81 96 LEU A N 1
ATOM 718 C CA . LEU A 1 96 ? 7.812 8.983 4.446 1.00 84.81 96 LEU A CA 1
ATOM 719 C C . LEU A 1 96 ? 6.471 9.442 5.027 1.00 84.81 96 LEU A C 1
ATOM 721 O O . LEU A 1 96 ? 5.870 8.752 5.849 1.00 84.81 96 LEU A O 1
ATOM 725 N N . THR A 1 97 ? 5.952 10.577 4.555 1.00 85.50 97 THR A N 1
ATOM 726 C CA . THR A 1 97 ? 4.565 10.978 4.842 1.00 85.50 97 THR A CA 1
ATOM 727 C C . THR A 1 97 ? 3.640 10.488 3.728 1.00 85.50 97 THR A C 1
ATOM 729 O O . THR A 1 97 ? 3.822 10.845 2.563 1.00 85.50 97 THR A O 1
ATOM 732 N N . VAL A 1 98 ? 2.643 9.681 4.089 1.00 87.62 98 VAL A N 1
ATOM 733 C CA . VAL A 1 98 ? 1.605 9.172 3.185 1.00 87.62 98 VAL A CA 1
ATOM 734 C C . VAL A 1 98 ? 0.294 9.860 3.521 1.00 87.62 98 VAL A C 1
ATOM 736 O O . VAL A 1 98 ? -0.255 9.681 4.606 1.00 87.62 98 VAL A O 1
ATOM 739 N N . ARG A 1 99 ? -0.215 10.644 2.575 1.00 89.25 99 ARG A N 1
ATOM 740 C CA . ARG A 1 99 ? -1.489 11.345 2.711 1.00 89.25 99 ARG A CA 1
ATOM 741 C C . ARG A 1 99 ? -2.622 10.407 2.335 1.00 89.25 99 ARG A C 1
ATOM 743 O O . ARG A 1 99 ? -2.587 9.789 1.269 1.00 89.25 99 ARG A O 1
ATOM 750 N N . VAL A 1 100 ? -3.615 10.320 3.203 1.00 88.81 100 VAL A N 1
ATOM 751 C CA . VAL A 1 100 ? -4.829 9.527 3.016 1.00 88.81 100 VAL A CA 1
ATOM 752 C C . VAL A 1 100 ? -5.966 10.494 2.726 1.00 88.81 100 VAL A C 1
ATOM 754 O O . VAL A 1 100 ? -6.149 11.444 3.466 1.00 88.81 100 VAL A O 1
ATOM 757 N N . ASN A 1 101 ? -6.755 10.294 1.673 1.00 87.81 101 ASN A N 1
ATOM 758 C CA . ASN A 1 101 ? -7.822 11.248 1.317 1.00 87.81 101 ASN A CA 1
ATOM 759 C C . ASN A 1 101 ? -9.049 11.250 2.247 1.00 87.81 101 ASN A C 1
ATOM 761 O O . ASN A 1 101 ? -9.909 12.119 2.111 1.00 87.81 101 ASN A O 1
ATOM 765 N N . ARG A 1 102 ? -9.176 10.278 3.152 1.00 78.88 102 ARG A N 1
ATOM 766 C CA . ARG A 1 102 ? -10.299 10.177 4.091 1.00 78.88 102 ARG A CA 1
ATOM 767 C C . ARG A 1 102 ? -9.867 10.555 5.497 1.00 78.88 102 ARG A C 1
ATOM 769 O O . ARG A 1 102 ? -8.860 10.060 5.985 1.00 78.88 102 ARG A O 1
ATOM 776 N N . ALA A 1 103 ? -10.662 11.401 6.140 1.00 66.31 103 ALA A N 1
ATOM 777 C CA . ALA A 1 103 ? -10.462 11.808 7.522 1.00 66.31 103 ALA A CA 1
ATOM 778 C C . ALA A 1 103 ? -10.857 10.705 8.506 1.00 66.31 103 ALA A C 1
ATOM 780 O O . ALA A 1 103 ? -11.780 9.942 8.220 1.00 66.31 103 ALA A O 1
ATOM 781 N N . ASN A 1 104 ? -10.205 10.686 9.675 1.00 59.59 104 ASN A N 1
ATOM 782 C CA . ASN A 1 104 ? -10.619 9.938 10.870 1.00 59.59 104 ASN A CA 1
ATOM 783 C C . ASN A 1 104 ? -11.062 8.493 10.596 1.00 59.59 104 ASN A C 1
ATOM 785 O O . ASN A 1 104 ? -12.112 8.060 11.070 1.00 59.59 104 ASN A O 1
ATOM 789 N N . VAL A 1 105 ? -10.290 7.742 9.805 1.00 67.00 105 VAL A N 1
ATOM 790 C CA . VAL A 1 105 ? -10.622 6.336 9.579 1.00 67.00 105 VAL A CA 1
ATOM 791 C C . VAL A 1 105 ? -9.996 5.497 10.685 1.00 67.00 105 VAL A C 1
ATOM 793 O O . VAL A 1 105 ? -8.776 5.351 10.731 1.00 67.00 105 VAL A O 1
ATOM 796 N N . ASP A 1 106 ? -10.834 4.927 11.553 1.00 74.69 106 ASP A N 1
ATOM 797 C CA . ASP A 1 106 ? -10.434 3.879 12.499 1.00 74.69 106 ASP A CA 1
ATOM 798 C C . ASP A 1 106 ? -10.118 2.596 11.723 1.00 74.69 106 ASP A C 1
ATOM 800 O O . ASP A 1 106 ? -10.905 1.651 11.626 1.00 74.69 106 ASP A O 1
ATOM 804 N N . TRP A 1 107 ? -8.958 2.590 11.070 1.00 81.56 107 TRP A N 1
ATOM 805 C CA . TRP A 1 107 ? -8.488 1.437 10.329 1.00 81.56 107 TRP A CA 1
ATOM 806 C C . TRP A 1 107 ? -8.083 0.318 11.287 1.00 81.56 107 TRP A C 1
ATOM 808 O O . TRP A 1 107 ? -7.247 0.533 12.171 1.00 81.56 107 TRP A O 1
ATOM 818 N N . PRO A 1 108 ? -8.603 -0.909 11.083 1.00 84.75 108 PRO A N 1
ATOM 819 C CA . PRO A 1 108 ? -8.105 -2.075 11.789 1.00 84.75 108 PRO A CA 1
ATOM 820 C C . PRO A 1 108 ? -6.590 -2.194 11.627 1.00 84.75 108 PRO A C 1
ATOM 822 O O . PRO A 1 108 ? -6.034 -1.858 10.577 1.00 84.75 108 PRO A O 1
ATOM 825 N N . ARG A 1 109 ? -5.920 -2.749 12.642 1.00 82.44 109 ARG A N 1
ATOM 826 C CA . ARG A 1 109 ? -4.454 -2.897 12.655 1.00 82.44 109 ARG A CA 1
ATOM 827 C C . ARG A 1 109 ? -3.910 -3.544 11.384 1.00 82.44 109 ARG A C 1
ATOM 829 O O . ARG A 1 109 ? -2.896 -3.094 10.871 1.00 82.44 109 ARG A O 1
ATOM 836 N N . LEU A 1 110 ? -4.608 -4.544 10.846 1.00 84.81 110 LEU A N 1
ATOM 837 C CA . LEU A 1 110 ? -4.199 -5.240 9.627 1.00 84.81 110 LEU A CA 1
ATOM 838 C C . LEU A 1 110 ? -4.250 -4.344 8.372 1.00 84.81 110 LEU A C 1
ATOM 840 O O . LEU A 1 110 ? -3.413 -4.492 7.488 1.00 84.81 110 LEU A O 1
ATOM 844 N N . VAL A 1 111 ? -5.175 -3.379 8.308 1.00 89.62 111 VAL A N 1
ATOM 845 C CA . VAL A 1 111 ? -5.234 -2.381 7.222 1.00 89.62 111 VAL A CA 1
ATOM 846 C C . VAL A 1 111 ? -4.059 -1.413 7.335 1.00 89.62 111 VAL A C 1
ATOM 848 O O . VAL A 1 111 ? -3.355 -1.180 6.355 1.00 89.62 111 VAL A O 1
ATOM 851 N N . LEU A 1 112 ? -3.794 -0.898 8.541 1.00 87.50 112 LEU A N 1
ATOM 852 C CA . LEU A 1 112 ? -2.635 -0.035 8.800 1.00 87.50 112 LEU A CA 1
ATOM 853 C C . LEU A 1 112 ? -1.326 -0.747 8.446 1.00 87.50 112 LEU A C 1
ATOM 855 O O . LEU A 1 112 ? -0.479 -0.178 7.761 1.00 87.50 112 LEU A O 1
ATOM 859 N N . ALA A 1 113 ? -1.201 -2.010 8.856 1.00 87.75 113 ALA A N 1
ATOM 860 C CA . ALA A 1 113 ? -0.077 -2.876 8.536 1.00 87.75 113 ALA A CA 1
ATOM 861 C C . ALA A 1 113 ? 0.138 -2.974 7.022 1.00 87.75 113 ALA A C 1
ATOM 863 O O . ALA A 1 113 ? 1.252 -2.806 6.535 1.00 87.75 113 ALA A O 1
ATOM 864 N N . GLN A 1 114 ? -0.944 -3.185 6.272 1.00 91.75 114 GLN A N 1
ATOM 865 C CA . GLN A 1 114 ? -0.912 -3.297 4.821 1.00 91.75 114 GLN A CA 1
ATOM 866 C C . GLN A 1 114 ? -0.337 -2.041 4.149 1.00 91.75 114 GLN A C 1
ATOM 868 O O . GLN A 1 114 ? 0.520 -2.138 3.265 1.00 91.75 114 GLN A O 1
ATOM 873 N N . VAL A 1 115 ? -0.775 -0.861 4.598 1.00 91.19 115 VAL A N 1
ATOM 874 C CA . VAL A 1 115 ? -0.324 0.441 4.084 1.00 91.19 115 VAL A CA 1
ATOM 875 C C . VAL A 1 115 ? 1.132 0.698 4.456 1.00 91.19 115 VAL A C 1
ATOM 877 O O . VAL A 1 115 ? 1.955 0.966 3.579 1.00 91.19 115 VAL A O 1
ATOM 880 N N . VAL A 1 116 ? 1.466 0.583 5.745 1.00 89.00 116 VAL A N 1
ATOM 881 C CA . VAL A 1 116 ? 2.814 0.856 6.263 1.00 89.00 116 VAL A CA 1
ATOM 882 C C . VAL A 1 116 ? 3.834 -0.084 5.634 1.00 89.00 116 VAL A C 1
ATOM 884 O O . VAL A 1 116 ? 4.891 0.373 5.212 1.00 89.00 116 VAL A O 1
ATOM 887 N N .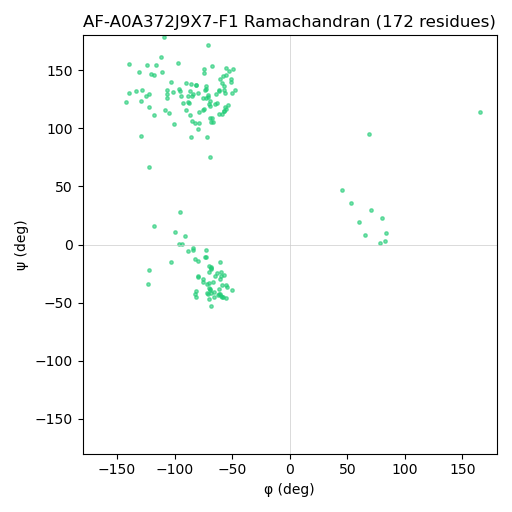 CYS A 1 117 ? 3.516 -1.370 5.493 1.00 90.56 117 CYS A N 1
ATOM 888 C CA . CYS A 1 117 ? 4.447 -2.329 4.911 1.00 90.56 117 CYS A CA 1
ATOM 889 C C . CYS A 1 117 ? 4.643 -2.164 3.414 1.00 90.56 117 CYS A C 1
ATOM 891 O O . CYS A 1 117 ? 5.755 -2.331 2.917 1.00 90.56 117 CYS A O 1
ATOM 893 N N . THR A 1 118 ? 3.597 -1.759 2.702 1.00 93.25 118 THR A N 1
ATOM 894 C CA . THR A 1 118 ? 3.730 -1.384 1.293 1.00 93.25 118 THR A CA 1
ATOM 895 C C . THR A 1 118 ? 4.592 -0.127 1.134 1.00 93.25 118 THR A C 1
ATOM 897 O O . THR A 1 118 ? 5.451 -0.088 0.260 1.00 93.25 118 THR A O 1
ATOM 900 N N . ALA A 1 119 ? 4.427 0.875 2.004 1.00 91.00 119 ALA A N 1
ATOM 901 C CA . ALA A 1 119 ? 5.252 2.086 2.001 1.00 91.00 119 ALA A CA 1
ATOM 902 C C . ALA A 1 119 ? 6.722 1.805 2.364 1.00 91.00 119 ALA A C 1
ATOM 904 O O . ALA A 1 119 ? 7.620 2.282 1.679 1.00 91.00 119 ALA A O 1
ATOM 905 N N . ASN A 1 120 ? 6.971 1.010 3.408 1.00 88.88 120 ASN A N 1
ATOM 906 C CA . ASN A 1 120 ? 8.315 0.680 3.898 1.00 88.88 120 ASN A CA 1
ATOM 907 C C . ASN A 1 120 ? 9.105 -0.208 2.918 1.00 88.88 120 ASN A C 1
ATOM 909 O O . ASN A 1 120 ? 10.328 -0.241 2.932 1.00 88.88 120 ASN A O 1
ATOM 913 N N . ALA A 1 121 ? 8.422 -0.912 2.014 1.00 89.25 121 ALA A N 1
ATOM 914 C CA . ALA A 1 121 ? 9.100 -1.680 0.976 1.00 89.25 121 ALA A CA 1
ATOM 915 C C . ALA A 1 121 ? 9.714 -0.810 -0.137 1.00 89.25 121 ALA A C 1
ATOM 917 O O . ALA A 1 121 ? 10.464 -1.331 -0.967 1.00 89.25 121 ALA A O 1
ATOM 918 N N . ALA A 1 122 ? 9.397 0.488 -0.177 1.00 86.94 122 ALA A N 1
ATOM 919 C CA . ALA A 1 122 ? 10.038 1.432 -1.080 1.00 86.94 122 ALA A CA 1
ATOM 920 C C . ALA A 1 122 ? 11.468 1.765 -0.603 1.00 86.94 122 ALA A C 1
ATOM 922 O O . ALA A 1 122 ? 11.736 1.811 0.599 1.00 86.94 122 ALA A O 1
ATOM 923 N N . PRO A 1 123 ? 12.407 2.027 -1.528 1.00 83.62 123 PRO A N 1
ATOM 924 C CA . PRO A 1 123 ? 13.786 2.338 -1.170 1.00 83.62 123 PRO A CA 1
ATOM 925 C C . PRO A 1 123 ? 13.875 3.599 -0.301 1.00 83.62 123 PRO A C 1
ATOM 927 O O . PRO A 1 123 ? 13.177 4.582 -0.543 1.00 83.62 123 PRO A O 1
ATOM 930 N N . ASN A 1 124 ? 14.789 3.578 0.674 1.00 83.12 124 ASN A N 1
ATOM 931 C CA . ASN A 1 124 ? 15.094 4.683 1.595 1.00 83.12 124 ASN A CA 1
ATOM 932 C C . ASN A 1 124 ? 13.962 5.083 2.561 1.00 83.12 124 ASN A C 1
ATOM 934 O O . ASN A 1 124 ? 14.110 6.063 3.289 1.00 83.12 124 ASN A O 1
ATOM 938 N N . VAL A 1 125 ? 12.873 4.313 2.623 1.00 84.25 125 VAL A N 1
ATOM 939 C CA . VAL A 1 125 ? 11.848 4.460 3.660 1.00 84.25 125 VAL A CA 1
ATOM 940 C C . VAL A 1 125 ? 12.253 3.632 4.876 1.00 84.25 125 VAL A C 1
ATOM 942 O O . VAL A 1 125 ? 12.647 2.478 4.753 1.00 84.25 125 VAL A O 1
ATOM 945 N N . ARG A 1 126 ? 12.183 4.238 6.059 1.00 81.12 126 ARG A N 1
ATOM 946 C CA . ARG A 1 126 ? 12.400 3.579 7.360 1.00 81.12 126 ARG A CA 1
ATOM 947 C C . ARG A 1 126 ? 11.205 3.749 8.280 1.00 81.12 126 ARG A C 1
ATOM 949 O O . ARG A 1 126 ? 10.892 2.868 9.072 1.00 81.12 126 ARG A O 1
ATOM 956 N N . MET A 1 127 ? 10.541 4.893 8.168 1.00 80.00 127 MET A N 1
ATOM 957 C CA . MET A 1 127 ? 9.384 5.252 8.971 1.00 80.00 127 MET A CA 1
ATOM 958 C C . MET A 1 127 ? 8.274 5.747 8.054 1.00 80.00 127 MET A C 1
ATOM 960 O O . MET A 1 127 ? 8.535 6.338 7.008 1.00 80.00 127 MET A O 1
ATOM 964 N N . VAL A 1 128 ? 7.026 5.517 8.452 1.00 83.31 128 VAL A N 1
ATOM 965 C CA . VAL A 1 128 ? 5.850 5.942 7.691 1.00 83.31 128 VAL A CA 1
ATOM 966 C C . VAL A 1 128 ? 4.921 6.697 8.625 1.00 83.31 128 VAL A C 1
ATOM 968 O O . VAL A 1 128 ? 4.485 6.155 9.639 1.00 83.31 128 VAL A O 1
ATOM 971 N N . ARG A 1 129 ? 4.596 7.936 8.266 1.00 83.56 129 ARG A N 1
ATOM 972 C CA . ARG A 1 129 ? 3.572 8.743 8.930 1.00 83.56 129 ARG A CA 1
ATOM 973 C C . ARG A 1 129 ? 2.350 8.834 8.030 1.00 83.56 129 ARG A C 1
ATOM 975 O O . ARG A 1 129 ? 2.469 9.246 6.878 1.00 83.56 129 ARG A O 1
ATOM 982 N N . LEU A 1 130 ? 1.187 8.476 8.562 1.00 83.88 130 LEU A N 1
ATOM 983 C CA . LEU A 1 130 ? -0.088 8.659 7.873 1.00 83.88 130 LEU A CA 1
ATOM 984 C C . LEU A 1 130 ? -0.632 10.054 8.191 1.00 83.88 130 LEU A C 1
ATOM 986 O O . LEU A 1 130 ? -0.786 10.406 9.358 1.00 83.88 130 LEU A O 1
ATOM 990 N N . ASP A 1 131 ? -0.878 10.841 7.149 1.00 83.94 131 ASP A N 1
ATOM 991 C CA . ASP A 1 131 ? -1.462 12.181 7.220 1.00 83.94 131 ASP A CA 1
ATOM 992 C C . ASP A 1 131 ? -2.920 12.101 6.760 1.00 83.94 131 ASP A C 1
ATOM 994 O O . ASP A 1 131 ? -3.192 11.799 5.595 1.00 83.94 131 ASP A O 1
ATOM 998 N N . TYR A 1 132 ? -3.855 12.330 7.679 1.00 80.44 132 TYR A N 1
ATOM 999 C CA . TYR A 1 132 ? -5.289 12.334 7.396 1.00 80.44 132 TYR A CA 1
ATOM 1000 C C . TYR A 1 132 ? -5.788 13.782 7.340 1.00 80.44 132 TYR A C 1
ATOM 1002 O O . TYR A 1 132 ? -5.385 14.590 8.180 1.00 80.44 132 TYR A O 1
ATOM 1010 N N . PRO A 1 133 ? -6.688 14.142 6.407 1.00 72.44 133 PRO A N 1
ATOM 1011 C CA . PRO A 1 133 ? -7.298 15.456 6.409 1.00 72.44 133 PRO A CA 1
ATOM 1012 C C . PRO A 1 133 ? -8.083 15.631 7.705 1.00 72.44 133 PRO A C 1
ATOM 1014 O O . PRO A 1 133 ? -8.875 14.772 8.093 1.00 72.44 133 PRO A O 1
ATOM 1017 N N . ILE A 1 134 ? -7.877 16.763 8.367 1.00 56.34 134 ILE A N 1
ATOM 1018 C CA . ILE A 1 134 ? -8.706 17.168 9.495 1.00 56.34 134 ILE A CA 1
ATOM 1019 C C . ILE A 1 134 ? -10.029 17.660 8.909 1.00 56.34 134 ILE A C 1
ATOM 1021 O O . ILE A 1 134 ? -10.059 18.661 8.192 1.00 56.34 134 ILE A O 1
ATOM 1025 N N . VAL A 1 135 ? -11.133 16.974 9.208 1.00 52.53 135 VAL A N 1
ATOM 1026 C CA . VAL A 1 135 ? -12.464 17.550 8.986 1.00 52.53 135 VAL A CA 1
ATOM 1027 C C . VAL A 1 135 ? -12.714 18.486 10.154 1.00 52.53 135 VAL A C 1
ATOM 1029 O O . VAL A 1 135 ? -13.060 18.049 11.250 1.00 52.53 135 VAL A O 1
ATOM 1032 N N . VAL A 1 136 ? -12.503 19.781 9.932 1.00 43.94 136 VAL A N 1
ATOM 1033 C CA . VAL A 1 136 ? -13.002 20.799 10.853 1.00 43.94 136 VAL A CA 1
ATOM 1034 C C . VAL A 1 136 ? -14.511 20.840 10.649 1.00 43.94 136 VAL A C 1
ATOM 1036 O O . VAL A 1 136 ? -15.013 21.506 9.747 1.00 43.94 136 VAL A O 1
ATOM 1039 N N . LEU A 1 137 ? -15.242 20.067 11.453 1.00 46.28 137 LEU A N 1
ATOM 1040 C CA . LEU A 1 137 ? -16.657 20.336 11.660 1.00 46.28 137 LEU A CA 1
ATOM 1041 C C . LEU A 1 137 ? -16.709 21.729 12.282 1.00 46.28 137 LEU A C 1
ATOM 1043 O O . LEU A 1 137 ? -16.198 21.922 13.384 1.00 46.28 137 LEU A O 1
ATOM 1047 N N . ALA A 1 138 ? -17.232 22.712 11.549 1.00 36.84 138 ALA A N 1
ATOM 1048 C CA . ALA A 1 138 ? -17.477 24.029 12.114 1.00 36.84 138 ALA A CA 1
ATOM 1049 C C . ALA A 1 138 ? -18.331 23.836 13.382 1.00 36.84 138 ALA A C 1
ATOM 1051 O O . ALA A 1 138 ? -19.416 23.254 13.279 1.00 36.84 138 ALA A O 1
ATOM 1052 N N . PRO A 1 139 ? -17.859 24.250 14.571 1.00 40.53 139 PRO A N 1
ATOM 1053 C CA . PRO A 1 139 ? -18.650 24.130 15.782 1.00 40.53 139 PRO A CA 1
ATOM 1054 C C . PRO A 1 139 ? -19.903 24.997 15.644 1.00 40.53 139 PRO A C 1
ATOM 1056 O O . PRO A 1 139 ? -19.800 26.209 15.465 1.00 40.53 139 PRO A O 1
ATOM 1059 N N . GLN A 1 140 ? -21.080 24.390 15.758 1.00 52.31 140 GLN A N 1
ATOM 1060 C CA . GLN A 1 140 ? -22.166 25.059 16.463 1.00 52.31 140 GLN A CA 1
ATOM 1061 C C . GLN A 1 140 ? -21.883 24.771 17.941 1.00 52.31 140 GLN A C 1
ATOM 1063 O O . GLN A 1 140 ? -21.995 23.633 18.384 1.00 52.31 140 GLN A O 1
ATOM 1068 N N . ASP A 1 141 ? -21.385 25.794 18.630 1.00 47.72 141 ASP A N 1
ATOM 1069 C CA . ASP A 1 141 ? -21.122 25.866 20.069 1.00 47.72 141 ASP A CA 1
ATOM 1070 C C . ASP A 1 141 ? -19.978 25.003 20.654 1.00 47.72 141 ASP A C 1
ATOM 1072 O O . ASP A 1 141 ? -20.118 23.863 21.078 1.00 47.72 141 ASP A O 1
ATOM 1076 N N . GLY A 1 142 ? -18.808 25.640 20.782 1.00 50.69 142 GLY A N 1
ATOM 1077 C CA . GLY A 1 142 ? -18.253 25.916 22.113 1.00 50.69 142 GLY A CA 1
ATOM 1078 C C . GLY A 1 142 ? -17.716 24.779 22.991 1.00 50.69 142 GLY A C 1
ATOM 1079 O O . GLY A 1 142 ? -17.752 24.928 24.210 1.00 50.69 142 GLY A O 1
ATOM 1080 N N . THR A 1 143 ? -17.178 23.672 22.470 1.00 48.22 143 THR A N 1
ATOM 1081 C CA . THR A 1 143 ? -16.375 22.759 23.317 1.00 48.22 143 THR A CA 1
ATOM 1082 C C . THR A 1 143 ? -15.171 22.173 22.579 1.00 48.22 143 THR A C 1
ATOM 1084 O O . THR A 1 143 ? -15.296 21.536 21.538 1.00 48.22 143 THR A O 1
ATOM 1087 N N . THR A 1 144 ? -13.982 22.410 23.133 1.00 47.81 144 THR A N 1
ATOM 1088 C CA . THR A 1 144 ? -12.678 21.950 22.636 1.00 47.81 144 THR A CA 1
ATOM 1089 C C . THR A 1 144 ? -12.539 20.428 22.788 1.00 47.81 144 THR A C 1
ATOM 1091 O O . THR A 1 144 ? -12.620 19.943 23.919 1.00 47.81 144 THR A O 1
ATOM 1094 N N . PRO A 1 145 ? -12.278 19.645 21.725 1.00 46.06 145 PRO A N 1
ATOM 1095 C CA . PRO A 1 145 ? -11.948 18.234 21.886 1.00 46.06 145 PRO A CA 1
ATOM 1096 C C . PRO A 1 145 ? -10.479 18.061 22.297 1.00 46.06 145 PRO A C 1
ATOM 1098 O O . PRO A 1 145 ? -9.561 18.629 21.701 1.00 46.06 145 PRO A O 1
ATOM 1101 N N . SER A 1 146 ? -10.267 17.268 23.346 1.00 46.59 146 SER A N 1
ATOM 1102 C CA . SER A 1 146 ? -8.963 16.889 23.881 1.00 46.59 146 SER A CA 1
ATOM 1103 C C . SER A 1 146 ? -8.244 15.893 22.962 1.00 46.59 146 SER A C 1
ATOM 1105 O O . SER A 1 146 ? -8.809 14.915 22.476 1.00 46.59 146 SER A O 1
ATOM 1107 N N . SER A 1 147 ? -6.961 16.171 22.729 1.00 47.41 147 SER A N 1
ATOM 1108 C CA . SER A 1 147 ? -6.043 15.390 21.900 1.00 47.41 147 SER A CA 1
ATOM 1109 C C . SER A 1 147 ? -5.744 14.019 22.522 1.00 47.41 147 SER A C 1
ATOM 1111 O O . SER A 1 147 ? -5.048 13.914 23.532 1.00 47.41 147 SER A O 1
ATOM 1113 N N . GLY A 1 148 ? -6.274 12.958 21.910 1.00 43.97 148 GLY A N 1
ATOM 1114 C CA . GLY A 1 148 ? -6.045 11.554 22.274 1.00 43.97 148 GLY A CA 1
ATOM 1115 C C . GLY A 1 148 ? -4.939 10.854 21.467 1.00 43.97 148 GLY A C 1
ATOM 1116 O O . GLY A 1 148 ? -5.020 9.645 21.273 1.00 43.97 148 GLY A O 1
ATOM 1117 N N . SER A 1 149 ? -3.927 11.572 20.956 1.00 54.09 149 SER A N 1
ATOM 1118 C CA . SER A 1 149 ? -2.936 11.029 19.998 1.00 54.09 149 SER A CA 1
ATOM 1119 C C . SER A 1 149 ? -1.773 10.232 20.616 1.00 54.09 149 SER A C 1
ATOM 1121 O O . SER A 1 149 ? -1.064 9.515 19.915 1.00 54.09 149 SER A O 1
ATOM 1123 N N . ASN A 1 150 ? -1.578 10.286 21.937 1.00 50.31 150 ASN A N 1
ATOM 1124 C CA . ASN A 1 150 ? -0.349 9.776 22.564 1.00 50.31 150 ASN A CA 1
ATOM 1125 C C . ASN A 1 150 ? -0.200 8.239 22.547 1.00 50.31 150 ASN A C 1
ATOM 1127 O O . ASN A 1 150 ? 0.912 7.723 22.677 1.00 50.31 150 ASN A O 1
ATOM 1131 N N . GLY A 1 151 ? -1.302 7.490 22.435 1.00 46.56 151 GLY A N 1
ATOM 1132 C CA . GLY A 1 151 ? -1.292 6.022 22.504 1.00 46.56 151 GLY A CA 1
ATOM 1133 C C . GLY A 1 151 ? -0.905 5.353 21.186 1.00 46.56 151 GLY A C 1
ATOM 1134 O O . GLY A 1 151 ? -0.082 4.438 21.171 1.00 46.56 151 GLY A O 1
ATOM 1135 N N . THR A 1 152 ? -1.474 5.830 20.080 1.00 49.06 152 THR A N 1
ATOM 1136 C CA . THR A 1 152 ? -1.191 5.349 18.724 1.00 49.06 152 THR A CA 1
ATOM 1137 C C . THR A 1 152 ? 0.198 5.774 18.272 1.00 49.06 152 THR A C 1
ATOM 1139 O O . THR A 1 152 ? 0.939 4.939 17.763 1.00 49.06 152 THR A O 1
ATOM 1142 N N . GLU A 1 153 ? 0.605 7.014 18.545 1.00 47.62 153 GLU A N 1
ATOM 1143 C CA . GLU A 1 153 ? 1.910 7.563 18.150 1.00 47.62 153 GLU A CA 1
ATOM 1144 C C . GLU A 1 153 ? 3.090 6.800 18.783 1.00 47.62 153 GLU A C 1
ATOM 1146 O O . GLU A 1 153 ? 3.990 6.347 18.075 1.00 47.62 153 GLU A O 1
ATOM 1151 N N . ARG A 1 154 ? 3.008 6.471 20.083 1.00 52.34 154 ARG A N 1
ATOM 1152 C CA . ARG A 1 154 ? 3.997 5.611 20.776 1.00 52.34 154 ARG A CA 1
ATOM 1153 C C . ARG A 1 154 ? 3.982 4.148 20.326 1.00 52.34 154 ARG A C 1
ATOM 1155 O O . ARG A 1 154 ? 4.909 3.388 20.631 1.00 52.34 154 ARG A O 1
ATOM 1162 N N . LEU A 1 155 ? 2.895 3.704 19.700 1.00 50.03 155 LEU A N 1
ATOM 1163 C CA . LEU A 1 155 ? 2.802 2.376 19.103 1.00 50.03 155 LEU A CA 1
ATOM 1164 C C . LEU A 1 155 ? 3.457 2.401 17.720 1.00 50.03 155 LEU A C 1
ATOM 1166 O O . LEU A 1 155 ? 4.253 1.517 17.433 1.00 50.03 155 LEU A O 1
ATOM 1170 N N . PHE A 1 156 ? 3.221 3.445 16.918 1.00 50.88 156 PHE A N 1
ATOM 1171 C CA . PHE A 1 156 ? 3.886 3.663 15.629 1.00 50.88 156 PHE A CA 1
ATOM 1172 C C . PHE A 1 156 ? 5.409 3.808 15.770 1.00 50.88 156 PHE A C 1
ATOM 1174 O O . PHE A 1 156 ? 6.133 3.138 15.035 1.00 50.88 156 PHE A O 1
ATOM 1181 N N . GLU A 1 157 ? 5.907 4.551 16.764 1.00 46.69 157 GLU A N 1
ATOM 1182 C CA . GLU A 1 157 ? 7.352 4.637 17.058 1.00 46.69 157 GLU A CA 1
ATOM 1183 C C . GLU A 1 157 ? 7.970 3.282 17.447 1.00 46.69 157 GLU A C 1
ATOM 1185 O O . GLU A 1 157 ? 9.083 2.943 17.035 1.00 46.69 157 GLU A O 1
ATOM 1190 N N . ARG A 1 158 ? 7.247 2.457 18.216 1.00 49.62 158 ARG A N 1
ATOM 1191 C CA . ARG A 1 158 ? 7.711 1.105 18.579 1.00 49.62 158 ARG A CA 1
ATOM 1192 C C . ARG A 1 158 ? 7.600 0.104 17.427 1.00 49.62 158 ARG A C 1
ATOM 1194 O O . ARG A 1 158 ? 8.439 -0.788 17.334 1.00 49.62 158 ARG A O 1
ATOM 1201 N N . MET A 1 159 ? 6.606 0.254 16.552 1.00 49.62 159 MET A N 1
ATOM 1202 C CA . MET A 1 159 ? 6.395 -0.597 15.374 1.00 49.62 159 MET A CA 1
ATOM 1203 C C . MET A 1 159 ? 7.440 -0.334 14.288 1.00 49.62 159 MET A C 1
ATOM 1205 O O . MET A 1 159 ? 7.971 -1.285 13.723 1.00 49.62 159 MET A O 1
ATOM 1209 N N . ALA A 1 160 ? 7.783 0.934 14.041 1.00 47.03 160 ALA A N 1
ATOM 1210 C CA . ALA A 1 160 ? 8.765 1.322 13.028 1.00 47.03 160 ALA A CA 1
ATOM 1211 C C . ALA A 1 160 ? 10.215 0.948 13.396 1.00 47.03 160 ALA A C 1
ATOM 1213 O O . ALA A 1 160 ? 11.069 0.886 12.519 1.00 47.03 160 ALA A O 1
ATOM 1214 N N . SER A 1 161 ? 10.502 0.686 14.678 1.00 42.97 161 SER A N 1
ATOM 1215 C CA . SER A 1 161 ? 11.869 0.452 15.167 1.00 42.97 161 SER A CA 1
ATOM 1216 C C . SER A 1 161 ? 12.236 -1.013 15.437 1.00 42.97 161 SER A C 1
ATOM 1218 O O . SER A 1 161 ? 13.424 -1.293 15.584 1.00 42.97 161 SER A O 1
ATOM 1220 N N . ARG A 1 162 ? 11.277 -1.954 15.524 1.00 38.75 162 ARG A N 1
ATOM 1221 C CA . ARG A 1 162 ? 11.562 -3.325 16.018 1.00 38.75 162 ARG A CA 1
ATOM 1222 C C . ARG A 1 162 ? 11.244 -4.492 15.091 1.00 38.75 162 ARG A C 1
ATOM 1224 O O . ARG A 1 162 ? 11.819 -5.553 15.309 1.00 38.75 162 ARG A O 1
ATOM 1231 N N . TYR A 1 163 ? 10.366 -4.340 14.102 1.00 43.06 163 TYR A N 1
ATOM 1232 C CA . TYR A 1 163 ? 9.908 -5.475 13.297 1.00 43.06 163 TYR A CA 1
ATOM 1233 C C . TYR A 1 163 ? 10.062 -5.201 11.806 1.00 43.06 163 TYR A C 1
ATOM 1235 O O . TYR A 1 163 ? 9.649 -4.152 11.311 1.00 43.06 163 TYR A O 1
ATOM 1243 N N . THR A 1 164 ? 10.624 -6.163 11.074 1.00 61.03 164 THR A N 1
ATOM 1244 C CA . THR A 1 164 ? 10.458 -6.185 9.618 1.00 61.03 164 THR A CA 1
ATOM 1245 C C . THR A 1 164 ? 8.992 -6.484 9.297 1.00 61.03 164 THR A C 1
ATOM 1247 O O . THR A 1 164 ? 8.282 -7.115 10.079 1.00 61.03 164 THR A O 1
ATOM 1250 N N . CYS A 1 165 ? 8.503 -6.034 8.144 1.00 68.31 165 CYS A N 1
ATOM 1251 C CA . CYS A 1 165 ? 7.112 -6.274 7.753 1.00 68.31 165 CYS A CA 1
ATOM 1252 C C . CYS A 1 165 ? 6.738 -7.755 7.642 1.00 68.31 165 CYS A C 1
ATOM 1254 O O . CYS A 1 165 ? 5.590 -8.113 7.900 1.00 68.31 165 CYS A O 1
ATOM 1256 N N . ASP A 1 166 ? 7.721 -8.603 7.347 1.00 58.75 166 ASP A N 1
ATOM 1257 C CA . ASP A 1 166 ? 7.570 -10.055 7.377 1.00 58.75 166 ASP A CA 1
ATOM 1258 C C . ASP A 1 166 ? 7.386 -10.568 8.823 1.00 58.75 166 ASP A C 1
ATOM 1260 O O . ASP A 1 166 ? 6.488 -11.359 9.081 1.00 58.75 166 ASP A O 1
ATOM 1264 N N . GLN A 1 167 ? 8.137 -10.043 9.802 1.00 57.97 167 GLN A N 1
ATOM 1265 C CA . GLN A 1 167 ? 7.978 -10.395 11.226 1.00 57.97 167 GLN A CA 1
ATOM 1266 C C . GLN A 1 167 ? 6.676 -9.863 11.834 1.00 57.97 167 GLN A C 1
ATOM 1268 O O . GLN A 1 167 ? 6.097 -10.480 12.729 1.00 57.97 167 GLN A O 1
ATOM 1273 N N . PHE A 1 168 ? 6.210 -8.705 11.368 1.00 61.19 168 PHE A N 1
ATOM 1274 C CA . PHE A 1 168 ? 4.945 -8.145 11.824 1.00 61.19 168 PHE A CA 1
ATOM 1275 C C . PHE A 1 168 ? 3.760 -8.975 11.325 1.00 61.19 168 PHE A C 1
ATOM 1277 O O . PHE A 1 168 ? 2.834 -9.210 12.096 1.00 61.19 168 PHE A O 1
ATOM 1284 N N . ALA A 1 169 ? 3.814 -9.477 10.084 1.00 56.50 169 ALA A N 1
ATOM 1285 C CA . ALA A 1 169 ? 2.790 -10.350 9.507 1.00 56.50 169 ALA A CA 1
ATOM 1286 C C . ALA A 1 169 ? 2.515 -11.602 10.361 1.00 56.50 169 ALA A C 1
ATOM 1288 O O . ALA A 1 169 ? 1.361 -12.021 10.467 1.00 56.50 169 ALA A O 1
ATOM 1289 N N . ASP A 1 170 ? 3.549 -12.145 11.009 1.00 54.69 170 ASP A N 1
ATOM 1290 C CA . ASP A 1 170 ? 3.439 -13.301 11.901 1.00 54.69 170 ASP A CA 1
ATOM 1291 C C . ASP A 1 170 ? 2.826 -12.954 13.270 1.00 54.69 170 ASP A C 1
ATOM 1293 O O . ASP A 1 170 ? 2.134 -13.783 13.858 1.00 54.69 170 ASP A O 1
ATOM 1297 N N . GLN A 1 171 ? 3.012 -11.726 13.773 1.00 55.12 171 GLN A N 1
ATOM 1298 C CA . GLN A 1 171 ? 2.495 -11.310 15.087 1.00 55.12 171 GLN A CA 1
ATOM 1299 C C . GLN A 1 171 ? 1.008 -10.941 15.103 1.00 55.12 171 GLN A C 1
ATOM 1301 O O . GLN A 1 171 ? 0.379 -11.053 16.149 1.00 55.12 171 GLN A O 1
ATOM 1306 N N . ILE A 1 172 ? 0.431 -10.489 13.984 1.00 52.47 172 ILE A N 1
ATOM 1307 C CA . ILE A 1 172 ? -1.001 -10.112 13.930 1.00 52.47 172 ILE A CA 1
ATOM 1308 C C . ILE A 1 172 ? -1.921 -11.321 13.680 1.00 52.47 172 ILE A C 1
ATOM 1310 O O . ILE A 1 172 ? -3.137 -11.163 13.616 1.00 52.47 172 ILE A O 1
ATOM 1314 N N . ALA A 1 173 ? -1.344 -12.510 13.486 1.00 49.31 173 ALA A N 1
ATOM 1315 C CA . ALA A 1 173 ? -2.061 -13.742 13.174 1.00 49.31 173 ALA A CA 1
ATOM 1316 C C . ALA A 1 173 ? -2.404 -14.608 14.404 1.00 49.31 173 ALA A C 1
ATOM 1318 O O . ALA A 1 173 ? -2.965 -15.691 14.219 1.00 49.31 173 ALA A O 1
ATOM 1319 N N . GLY A 1 174 ? -2.034 -14.169 15.612 1.00 41.53 174 GLY A N 1
ATOM 1320 C CA . GLY A 1 174 ? -2.364 -14.801 16.897 1.00 41.53 174 GLY A CA 1
ATOM 1321 C C . GLY A 1 174 ? -3.272 -13.917 17.738 1.00 41.53 174 GLY A C 1
ATOM 1322 O O . GLY A 1 174 ? -4.039 -14.496 18.534 1.00 41.53 174 GLY A O 1
#

Organism: NCBI:txid2293572

Mean predicted aligned error: 14.17 Å

Sequence (174 aa):
MATGLTGCGVRETDPIQAGGLPRVTAQPNQVVVYLVRDGRLARVFRPGLLNQPYLGLQQLTVRPPDAEIQRGYRTLLPAGVTLTADPSRIDQGGLLTVRVNRANVDWPRLVLAQVVCTANAAPNVRMVRLDYPIVVLAPQDGTTPSSGSNGTERLFERMASRYTCDQFADQIAG

Solvent-accessible surface area (backbone atoms only — not comparable to full-atom values): 10930 Å² total; per-residue (Å²): 143,88,88,81,83,86,74,87,81,79,77,87,72,78,85,74,78,77,72,79,78,85,76,78,82,73,78,62,49,75,28,42,31,45,30,36,38,97,83,24,64,41,86,40,82,40,85,38,52,89,98,40,67,62,50,22,41,53,59,49,54,43,84,61,55,67,79,43,41,77,71,50,38,37,63,78,65,62,88,89,48,47,53,45,73,48,82,92,50,51,47,100,77,14,38,34,47,33,37,36,79,56,48,88,70,90,62,54,70,70,43,51,47,34,53,47,42,14,52,46,62,22,84,77,35,56,34,74,44,81,42,56,51,80,79,79,73,78,74,85,74,90,74,88,82,80,88,78,58,70,67,62,52,60,44,50,58,55,50,54,72,73,52,56,63,72,60,44,29,62,63,76,66,114

Nearest PDB structures (foldseek):
  6gzb-assembly4_D  TM=6.784E-01  e=5.048E-05  Bacillus subtilis subsp. subtilis str. 168
  6gzb-assembly2_B  TM=6.667E-01  e=8.815E-05  Bacillus subtilis subsp. subtilis str. 168
  2cu6-assembly1_A  TM=5.134E-01  e=7.009E-01  Thermus thermophilus HB8
  8xn1-assembly1_A  TM=3.989E-01  e=2.419E+00  Homo sapiens
  7y5h-assembly1_A  TM=4.589E-01  e=3.732E+00  Xenopus tropicalis

Secondary structure (DSSP, 8-state):
--------PPPPPP---PPPP----PPPPEEEEEEEETTEEEEEEEE--TT-TTHHHHHHHSPPPHHHHTTT-B--SPTT--EEE-GGG--TT-EEEEEESSSS----HHHHHHHHHHHHTSTT--EEEEE--------SS--PPP--THHHHHHHHHHHHH--HHHHHHHTT-

Foldseek 3Di:
DDDDDDDDDDDDDPDDPDPPDPDPPDDADWAWAWWDAPNFTDIDIDGDHPPCLLVNQVCLQDFDDPVCVVVRTGRPDDHPWHWDWDPVPLDPQQEIEIEIAAADDPDDPRNVLRNFLSRCRGPSHQAYHYHYDDPPPPDPDDDDDDDPPPPVVVVSVVVSPDDRSVRVRVVSVD

pLDDT: mean 74.19, std 18.01, range [36.84, 97.25]